Protein AF-A0A9W8M8Z6-F1 (afdb_monomer)

Structure (mmCIF, N/CA/C/O backbone):
data_AF-A0A9W8M8Z6-F1
#
_entry.id   AF-A0A9W8M8Z6-F1
#
loop_
_atom_site.group_PDB
_atom_site.id
_atom_site.type_symbol
_atom_site.label_atom_id
_atom_site.label_alt_id
_atom_site.label_comp_id
_atom_site.label_asym_id
_atom_site.label_entity_id
_atom_site.label_seq_id
_atom_site.pdbx_PDB_ins_code
_atom_site.Cartn_x
_atom_site.Cartn_y
_atom_site.Cartn_z
_atom_site.occupancy
_atom_site.B_iso_or_equiv
_atom_site.auth_seq_id
_atom_site.auth_comp_id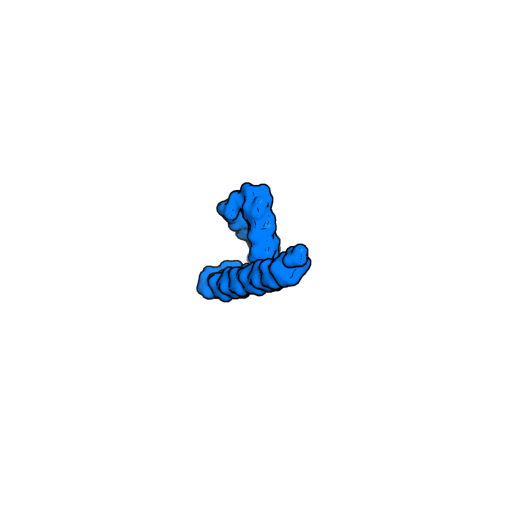
_atom_site.auth_asym_id
_atom_site.auth_atom_id
_atom_site.pdbx_PDB_model_num
ATOM 1 N N . MET A 1 1 ? 12.939 -24.547 -29.205 1.00 53.94 1 MET A N 1
ATOM 2 C CA . MET A 1 1 ? 13.232 -25.320 -27.979 1.00 53.94 1 MET A CA 1
ATOM 3 C C . MET A 1 1 ? 13.276 -24.312 -26.831 1.00 53.94 1 MET A C 1
ATOM 5 O O . MET A 1 1 ? 14.348 -24.034 -26.328 1.00 53.94 1 MET A O 1
ATOM 9 N N . ASP A 1 2 ? 12.128 -23.715 -26.464 1.00 56.28 2 ASP A N 1
ATOM 10 C CA . ASP A 1 2 ? 12.093 -22.421 -25.732 1.00 56.28 2 ASP A CA 1
ATOM 11 C C . ASP A 1 2 ? 11.099 -22.381 -24.549 1.00 56.28 2 ASP A C 1
ATOM 13 O O . ASP A 1 2 ? 10.897 -21.345 -23.926 1.00 56.28 2 ASP A O 1
ATOM 17 N N . ALA A 1 3 ? 10.463 -23.507 -24.202 1.00 61.09 3 ALA A N 1
ATOM 18 C CA . ALA A 1 3 ? 9.416 -23.538 -23.171 1.00 61.09 3 ALA A CA 1
ATOM 19 C C . ALA A 1 3 ? 9.951 -23.588 -21.722 1.00 61.09 3 ALA A C 1
ATOM 21 O O . ALA A 1 3 ? 9.246 -23.212 -20.790 1.00 61.09 3 ALA A O 1
ATOM 22 N N . TYR A 1 4 ? 11.194 -24.036 -21.509 1.00 56.31 4 TYR A N 1
ATOM 23 C CA . TYR A 1 4 ? 11.737 -24.279 -20.162 1.00 56.31 4 TYR A CA 1
ATOM 24 C C . TYR A 1 4 ? 12.359 -23.046 -19.487 1.00 56.31 4 TYR A C 1
ATOM 26 O O . TYR A 1 4 ? 12.555 -23.050 -18.270 1.00 56.31 4 TYR A O 1
ATOM 34 N N . THR A 1 5 ? 12.680 -21.996 -20.246 1.00 62.19 5 THR A N 1
ATOM 35 C CA . THR A 1 5 ? 13.191 -20.721 -19.712 1.00 62.19 5 THR A CA 1
ATOM 36 C C . THR A 1 5 ? 12.052 -19.883 -19.134 1.00 62.19 5 THR A C 1
ATOM 38 O O . THR A 1 5 ? 12.118 -19.493 -17.970 1.00 62.19 5 THR A O 1
ATOM 41 N N . SER A 1 6 ? 10.940 -19.757 -19.868 1.00 65.56 6 SER A N 1
ATOM 42 C CA . SER A 1 6 ? 9.764 -18.966 -19.469 1.00 65.56 6 SER A CA 1
ATOM 43 C C . SER A 1 6 ? 9.216 -19.333 -18.079 1.00 65.56 6 SER A C 1
ATOM 45 O O . SER A 1 6 ? 8.974 -18.452 -17.256 1.00 65.56 6 SER A O 1
ATOM 47 N N . THR A 1 7 ? 9.108 -20.625 -17.747 1.00 68.50 7 THR A N 1
ATOM 48 C CA . THR A 1 7 ? 8.584 -21.059 -16.437 1.00 68.50 7 THR A CA 1
ATOM 49 C C . THR A 1 7 ? 9.529 -20.738 -15.272 1.00 68.50 7 THR A C 1
ATOM 51 O O . THR A 1 7 ? 9.075 -20.519 -14.147 1.00 68.50 7 THR A O 1
ATOM 54 N N . ARG A 1 8 ? 10.850 -20.710 -15.506 1.00 70.19 8 ARG A N 1
ATOM 55 C CA . ARG A 1 8 ? 11.840 -20.366 -14.469 1.00 70.19 8 ARG A CA 1
ATOM 56 C C . ARG A 1 8 ? 11.849 -18.870 -14.181 1.00 70.19 8 ARG A C 1
ATOM 58 O O . ARG A 1 8 ? 11.937 -18.500 -13.011 1.00 70.19 8 ARG A O 1
ATOM 65 N N . ASP A 1 9 ? 11.717 -18.044 -15.213 1.00 70.19 9 ASP A N 1
ATOM 66 C CA . ASP A 1 9 ? 11.644 -16.590 -15.065 1.00 70.19 9 ASP A CA 1
ATOM 67 C C . ASP A 1 9 ? 10.364 -16.165 -14.337 1.00 70.19 9 ASP A C 1
ATOM 69 O O . ASP A 1 9 ? 10.445 -15.426 -13.357 1.00 70.19 9 ASP A O 1
ATOM 73 N N . SER A 1 10 ? 9.202 -16.736 -14.684 1.00 69.69 10 SER A N 1
ATOM 74 C CA . SER A 1 10 ? 7.956 -16.470 -13.947 1.00 69.69 10 SER A CA 1
ATOM 75 C C . SER A 1 10 ? 8.059 -16.847 -12.466 1.00 69.69 10 SER A C 1
ATOM 77 O O . SER A 1 10 ? 7.600 -16.101 -11.604 1.00 69.69 10 SER A O 1
ATOM 79 N N . ARG A 1 11 ? 8.705 -17.978 -12.142 1.00 69.44 11 ARG A N 1
ATOM 80 C CA . ARG A 1 11 ? 8.870 -18.422 -10.749 1.00 69.44 11 ARG A CA 1
ATOM 81 C C . ARG A 1 11 ? 9.789 -17.496 -9.950 1.00 69.44 11 ARG A C 1
ATOM 83 O O . ARG A 1 11 ? 9.483 -17.184 -8.801 1.00 69.44 11 ARG A O 1
ATOM 90 N N . ARG A 1 12 ? 10.886 -17.033 -10.556 1.00 72.44 12 ARG A N 1
ATOM 91 C CA . ARG A 1 12 ? 11.797 -16.057 -9.939 1.00 72.44 12 ARG A CA 1
ATOM 92 C C . ARG A 1 12 ? 11.108 -14.722 -9.699 1.00 72.44 12 ARG A C 1
ATOM 94 O O . ARG A 1 12 ? 11.251 -14.169 -8.617 1.00 72.44 12 ARG A O 1
ATOM 101 N N . GLN A 1 13 ? 10.310 -14.259 -10.655 1.00 73.62 13 GLN A N 1
ATOM 102 C CA . GLN A 1 13 ? 9.582 -13.005 -10.516 1.00 73.62 13 GLN A CA 1
ATOM 103 C C . GLN A 1 13 ? 8.546 -13.067 -9.387 1.00 73.62 13 GLN A C 1
ATOM 105 O O . GLN A 1 13 ? 8.518 -12.183 -8.539 1.00 73.62 13 GLN A O 1
ATOM 110 N N . THR A 1 14 ? 7.787 -14.165 -9.277 1.00 70.06 14 THR A N 1
ATOM 111 C CA . THR A 1 14 ? 6.851 -14.346 -8.152 1.00 70.06 14 THR A CA 1
ATOM 112 C C . THR A 1 14 ? 7.537 -14.409 -6.783 1.00 70.06 14 THR A C 1
ATOM 114 O O . THR A 1 14 ? 6.955 -13.961 -5.801 1.00 70.06 14 THR A O 1
ATOM 117 N N . GLN A 1 15 ? 8.762 -14.947 -6.709 1.00 72.88 15 GLN A N 1
ATOM 118 C CA . GLN A 1 15 ? 9.554 -14.986 -5.472 1.00 72.88 15 GLN A CA 1
ATOM 119 C C . GLN A 1 15 ? 10.110 -13.601 -5.114 1.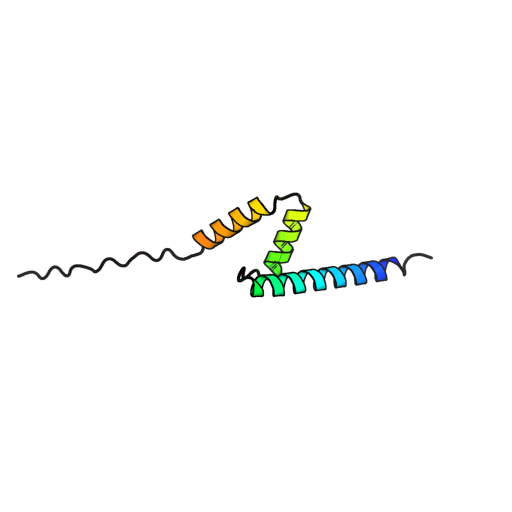00 72.88 15 GLN A C 1
ATOM 121 O O . GLN A 1 15 ? 10.038 -13.183 -3.965 1.00 72.88 15 GLN A O 1
ATOM 126 N N . GLN A 1 16 ? 10.595 -12.847 -6.099 1.00 74.12 16 GLN A N 1
ATOM 127 C CA . GLN A 1 16 ? 11.062 -11.477 -5.876 1.00 74.12 16 GLN A CA 1
ATOM 128 C C . GLN A 1 16 ? 9.927 -10.547 -5.425 1.00 74.12 16 GLN A C 1
ATOM 130 O O . GLN A 1 16 ? 10.120 -9.739 -4.517 1.00 74.12 16 GLN A O 1
ATOM 135 N N . ASP A 1 17 ? 8.731 -10.693 -6.001 1.00 74.06 17 ASP A N 1
ATOM 136 C CA . ASP A 1 17 ? 7.553 -9.915 -5.604 1.00 74.06 17 ASP A CA 1
ATOM 137 C C . ASP A 1 17 ? 7.095 -10.249 -4.173 1.00 74.06 17 ASP A C 1
ATOM 139 O O . ASP A 1 17 ? 6.674 -9.351 -3.430 1.00 74.06 17 ASP A O 1
ATOM 143 N N . SER A 1 18 ? 7.193 -11.520 -3.750 1.00 77.31 18 SER A N 1
ATOM 144 C CA . SER A 1 18 ? 6.894 -11.895 -2.363 1.00 77.31 18 SER A CA 1
ATOM 145 C C . SER A 1 18 ? 7.899 -11.292 -1.389 1.00 77.31 18 SER A C 1
ATOM 147 O O . SER A 1 18 ? 7.475 -10.670 -0.416 1.00 77.31 18 SER A O 1
ATOM 149 N N . ASP A 1 19 ? 9.194 -11.382 -1.701 1.00 87.50 19 ASP A N 1
ATOM 150 C CA . ASP A 1 19 ? 10.271 -10.876 -0.847 1.00 87.50 19 ASP A CA 1
ATOM 151 C C . ASP A 1 19 ? 10.179 -9.353 -0.679 1.00 87.50 19 ASP A C 1
ATOM 153 O O . ASP A 1 19 ? 10.247 -8.841 0.438 1.00 87.50 19 ASP A O 1
ATOM 157 N N . ALA A 1 20 ? 9.931 -8.616 -1.767 1.00 89.62 20 ALA A N 1
ATOM 158 C CA . ALA A 1 20 ? 9.747 -7.167 -1.717 1.00 89.62 20 ALA A CA 1
ATOM 159 C C . ALA A 1 20 ? 8.545 -6.769 -0.847 1.00 89.62 20 ALA A C 1
ATOM 161 O O . ALA A 1 20 ? 8.630 -5.836 -0.048 1.00 89.62 20 ALA A O 1
ATOM 162 N N . THR A 1 21 ? 7.427 -7.490 -0.966 1.00 92.25 21 THR A N 1
ATOM 163 C CA . THR A 1 21 ? 6.227 -7.201 -0.170 1.00 92.25 21 THR A CA 1
ATOM 164 C C . THR A 1 21 ? 6.451 -7.509 1.313 1.00 92.25 21 THR A C 1
ATOM 166 O O . THR A 1 21 ? 5.965 -6.772 2.170 1.00 92.25 21 THR A O 1
ATOM 169 N N . ASP A 1 22 ? 7.195 -8.569 1.631 1.00 92.00 22 ASP A N 1
ATOM 170 C CA . ASP A 1 22 ? 7.506 -8.943 3.013 1.00 92.00 22 ASP A CA 1
ATOM 171 C C . ASP A 1 22 ? 8.474 -7.950 3.672 1.00 92.00 22 ASP A C 1
ATOM 173 O O . ASP A 1 22 ? 8.239 -7.542 4.811 1.00 92.00 22 ASP A O 1
ATOM 177 N N . ILE A 1 23 ? 9.482 -7.466 2.938 1.00 94.00 23 ILE A N 1
ATOM 178 C CA . ILE A 1 23 ? 10.369 -6.382 3.392 1.00 94.00 23 ILE A CA 1
ATOM 179 C C . ILE A 1 23 ? 9.560 -5.109 3.667 1.00 94.00 23 ILE A C 1
ATOM 181 O O . ILE A 1 23 ? 9.678 -4.514 4.736 1.00 94.00 23 ILE A O 1
ATOM 185 N N . LEU A 1 24 ? 8.692 -4.703 2.735 1.00 93.69 24 LEU A N 1
ATOM 186 C CA . LEU A 1 24 ? 7.836 -3.526 2.917 1.00 93.69 24 LEU A CA 1
ATOM 187 C C . LEU A 1 24 ? 6.875 -3.687 4.104 1.00 93.69 24 LEU A C 1
ATOM 189 O O . LEU A 1 24 ? 6.594 -2.712 4.801 1.00 93.69 24 LEU A O 1
ATOM 193 N N . GLY A 1 25 ? 6.392 -4.906 4.358 1.00 93.56 25 GLY A N 1
ATOM 194 C CA . GLY A 1 25 ? 5.588 -5.234 5.533 1.00 93.56 25 GLY A CA 1
ATOM 195 C C . GLY A 1 25 ? 6.347 -5.012 6.839 1.00 93.56 25 GLY A C 1
ATOM 196 O O . GLY A 1 25 ? 5.824 -4.356 7.739 1.00 93.56 25 GLY A O 1
ATOM 197 N N . GLN A 1 26 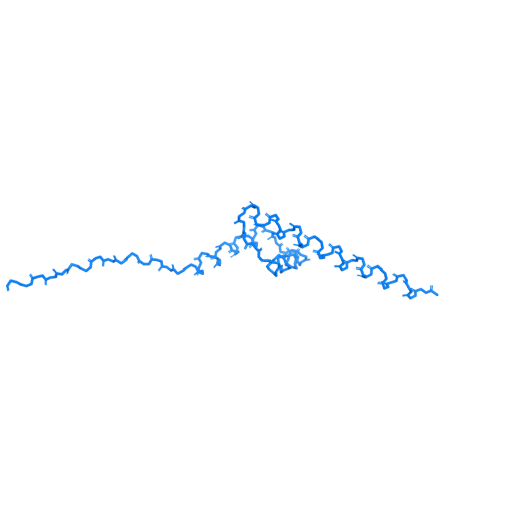? 7.589 -5.495 6.926 1.00 93.50 26 GLN A N 1
ATOM 198 C CA . GLN A 1 26 ? 8.456 -5.294 8.094 1.00 93.50 26 GLN A CA 1
ATOM 199 C C . GLN A 1 26 ? 8.748 -3.807 8.320 1.00 93.50 26 GLN A C 1
ATOM 201 O O . GLN A 1 26 ? 8.474 -3.289 9.403 1.00 93.50 26 GLN A O 1
ATOM 206 N N . LEU A 1 27 ? 9.168 -3.088 7.274 1.00 92.50 27 LEU A N 1
ATOM 207 C CA . LEU A 1 27 ? 9.419 -1.645 7.341 1.00 92.50 27 LEU A CA 1
ATOM 208 C C . LEU A 1 27 ? 8.178 -0.869 7.789 1.00 92.50 27 LEU A C 1
ATOM 210 O O . LEU A 1 27 ? 8.271 0.047 8.603 1.00 92.50 27 LEU A O 1
ATOM 214 N N . SER A 1 28 ? 6.995 -1.249 7.296 1.00 93.56 28 SER A N 1
ATOM 215 C CA . SER A 1 28 ? 5.748 -0.604 7.702 1.00 93.56 28 SER A CA 1
ATOM 216 C C . SER A 1 28 ? 5.444 -0.775 9.191 1.00 93.56 28 SER A C 1
ATOM 218 O O . SER A 1 28 ? 4.772 0.095 9.755 1.00 93.56 28 SER A O 1
ATOM 220 N N . MET A 1 29 ? 5.856 -1.882 9.810 1.00 91.25 29 MET A N 1
ATOM 221 C CA . MET A 1 29 ? 5.716 -2.075 11.253 1.00 91.25 29 MET A CA 1
ATOM 222 C C . MET A 1 29 ? 6.741 -1.232 12.012 1.00 91.25 29 MET A C 1
ATOM 224 O O . MET A 1 29 ? 6.368 -0.545 12.959 1.00 91.25 29 MET A O 1
ATOM 228 N N . GLU A 1 30 ? 7.998 -1.227 11.563 1.00 92.50 30 GLU A N 1
ATOM 229 C CA . GLU A 1 30 ? 9.094 -0.483 12.200 1.00 92.50 30 GLU A CA 1
ATOM 230 C C . GLU A 1 30 ? 8.822 1.024 12.276 1.00 92.50 30 GLU A C 1
ATOM 232 O O . GLU A 1 30 ? 9.073 1.647 13.305 1.00 92.50 30 GLU A O 1
ATOM 237 N N . ILE A 1 31 ? 8.245 1.611 11.222 1.00 91.00 31 ILE A N 1
ATOM 238 C CA . ILE A 1 31 ? 7.911 3.046 11.188 1.00 91.00 31 ILE A CA 1
ATOM 239 C C . ILE A 1 31 ? 6.542 3.373 11.809 1.00 91.00 31 ILE A C 1
ATOM 241 O O . ILE A 1 31 ? 6.092 4.516 11.742 1.00 91.00 31 ILE A O 1
ATOM 245 N N . GLY A 1 32 ? 5.831 2.378 12.351 1.00 87.94 32 GLY A N 1
ATOM 246 C CA . GLY A 1 32 ? 4.502 2.563 12.940 1.00 87.94 32 GLY A CA 1
ATOM 247 C C . GLY A 1 32 ? 3.388 2.880 11.933 1.00 87.94 32 GLY A C 1
ATO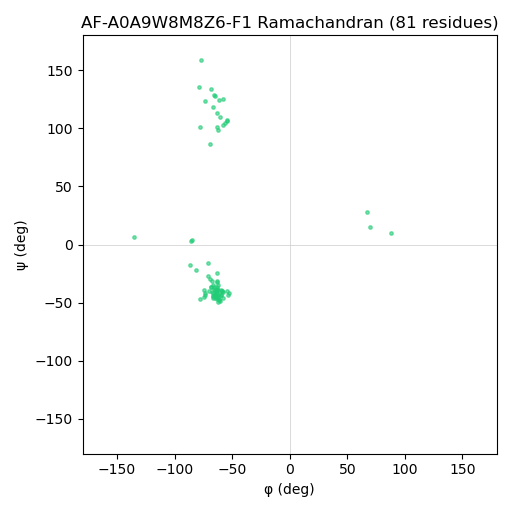M 248 O O . GLY A 1 32 ? 2.301 3.299 12.326 1.00 87.94 32 GLY A O 1
ATOM 249 N N . ALA A 1 33 ? 3.613 2.671 10.630 1.00 86.31 33 ALA A N 1
ATOM 250 C CA . ALA A 1 33 ? 2.587 2.885 9.606 1.00 86.31 33 ALA A CA 1
ATOM 251 C C . ALA A 1 33 ? 1.476 1.824 9.666 1.00 86.31 33 ALA A C 1
ATOM 253 O O . ALA A 1 33 ? 0.335 2.111 9.287 1.00 86.31 33 ALA A O 1
ATOM 254 N N . GLY A 1 34 ? 1.779 0.618 10.159 1.00 87.75 34 GLY A N 1
ATOM 255 C CA . GLY A 1 34 ? 0.766 -0.395 10.459 1.00 87.75 34 GLY A CA 1
ATOM 256 C C . GLY A 1 34 ? 0.039 -0.949 9.226 1.00 87.75 34 GLY A C 1
ATOM 257 O O . GLY A 1 34 ? -1.134 -1.299 9.328 1.00 87.75 34 GLY A O 1
ATOM 258 N N . LEU A 1 35 ? 0.672 -0.960 8.048 1.00 90.62 35 LEU A N 1
ATOM 259 C CA . LEU A 1 35 ? 0.064 -1.471 6.820 1.00 90.62 35 LEU A CA 1
ATOM 260 C C . LEU A 1 35 ? 0.113 -2.998 6.784 1.00 90.62 35 LEU A C 1
ATOM 262 O O . LEU A 1 35 ? 1.141 -3.616 7.055 1.00 90.62 35 LEU A O 1
ATOM 266 N N . THR A 1 36 ? -1.001 -3.612 6.397 1.00 91.56 36 THR A N 1
ATOM 267 C CA . THR A 1 36 ? -1.058 -5.052 6.142 1.00 91.56 36 THR A CA 1
ATOM 268 C C . THR A 1 36 ? -0.432 -5.392 4.788 1.00 91.56 36 THR A C 1
ATOM 270 O O . THR A 1 36 ? -0.405 -4.571 3.869 1.00 91.56 36 THR A O 1
ATOM 273 N N . LYS A 1 37 ? -0.015 -6.652 4.606 1.00 90.44 37 LYS A N 1
ATOM 274 C CA . LYS A 1 37 ? 0.499 -7.150 3.317 1.00 90.44 37 LYS A CA 1
ATOM 275 C C . LYS A 1 37 ? -0.464 -6.870 2.154 1.00 90.44 37 LYS A C 1
ATOM 277 O O . LYS A 1 37 ? -0.038 -6.436 1.088 1.00 90.44 37 LYS A O 1
ATOM 282 N N . SER A 1 38 ? -1.771 -7.054 2.365 1.00 91.75 38 SER A N 1
ATOM 283 C CA . SER A 1 38 ? -2.793 -6.776 1.347 1.00 91.75 38 SER A CA 1
ATOM 284 C C . SER A 1 38 ? -2.902 -5.288 0.998 1.00 91.75 38 SER A C 1
ATOM 286 O O . SER A 1 38 ? -3.045 -4.952 -0.177 1.00 91.75 38 SER A O 1
ATOM 288 N N . GLN A 1 39 ? -2.778 -4.393 1.983 1.00 93.38 39 GLN A N 1
ATOM 289 C CA . GLN A 1 39 ? -2.765 -2.945 1.754 1.00 93.38 39 GLN A CA 1
ATOM 290 C C . GLN A 1 39 ? -1.535 -2.512 0.948 1.00 93.38 39 GLN A C 1
ATOM 292 O O . GLN A 1 39 ? -1.660 -1.691 0.042 1.00 93.38 39 GLN A O 1
ATOM 297 N N . ILE A 1 40 ? -0.367 -3.103 1.218 1.00 94.31 40 ILE A N 1
ATOM 298 C CA . ILE A 1 40 ? 0.874 -2.825 0.481 1.00 94.31 40 ILE A CA 1
ATOM 299 C C . ILE A 1 40 ? 0.745 -3.265 -0.983 1.00 94.31 40 ILE A C 1
ATOM 301 O O . ILE A 1 40 ? 1.048 -2.492 -1.891 1.00 94.31 40 ILE A O 1
ATOM 305 N N . VAL A 1 41 ? 0.220 -4.470 -1.236 1.00 94.38 41 VAL A N 1
ATOM 306 C CA . VAL A 1 41 ? -0.031 -4.968 -2.603 1.00 94.38 41 VAL A CA 1
ATOM 307 C C . VAL A 1 41 ? -0.999 -4.060 -3.363 1.00 94.38 41 VAL A C 1
ATOM 309 O O . VAL A 1 41 ? -0.741 -3.725 -4.523 1.00 94.38 41 VAL A O 1
ATOM 312 N N . ALA A 1 42 ? -2.082 -3.622 -2.716 1.00 93.88 42 ALA A N 1
ATOM 313 C CA . ALA A 1 42 ? -3.044 -2.704 -3.315 1.00 93.88 42 ALA A CA 1
ATOM 314 C C . ALA A 1 42 ? -2.410 -1.339 -3.635 1.00 93.88 42 ALA A C 1
ATOM 316 O O . ALA A 1 42 ? -2.560 -0.838 -4.749 1.00 93.88 42 ALA A O 1
ATOM 317 N N . ALA A 1 43 ? -1.637 -0.770 -2.706 1.00 93.75 43 ALA A N 1
ATOM 318 C CA . ALA A 1 43 ? -0.931 0.491 -2.913 1.00 93.75 43 ALA A CA 1
ATOM 319 C C . ALA A 1 43 ? 0.054 0.413 -4.090 1.00 93.75 43 ALA A C 1
ATOM 321 O O . ALA A 1 43 ? 0.075 1.302 -4.940 1.00 93.75 43 ALA A O 1
ATOM 322 N N . MET A 1 44 ? 0.819 -0.679 -4.200 1.00 93.00 44 MET A N 1
ATOM 323 C CA . MET A 1 44 ? 1.715 -0.907 -5.338 1.00 93.00 44 MET A CA 1
ATOM 324 C C . MET A 1 44 ? 0.956 -1.028 -6.663 1.00 93.00 44 MET A C 1
ATOM 326 O O . MET A 1 44 ? 1.414 -0.505 -7.677 1.00 93.00 44 MET A O 1
ATOM 330 N N . ALA A 1 45 ? -0.205 -1.688 -6.676 1.00 94.06 45 ALA A N 1
ATO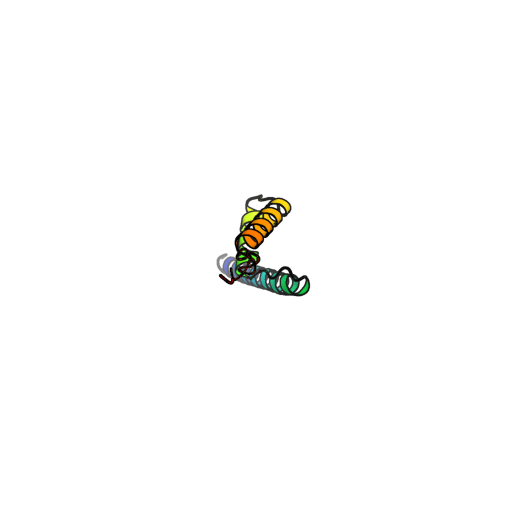M 331 C CA . ALA A 1 45 ? -1.037 -1.781 -7.873 1.00 94.06 45 ALA A CA 1
ATOM 332 C C . ALA A 1 45 ? -1.548 -0.405 -8.328 1.00 94.06 45 ALA A C 1
ATOM 334 O O . ALA A 1 45 ? -1.487 -0.106 -9.518 1.00 94.06 45 ALA A O 1
ATOM 335 N N . LEU A 1 46 ? -1.973 0.446 -7.392 1.00 95.00 46 LEU A N 1
ATOM 336 C CA . LEU A 1 46 ? -2.399 1.816 -7.683 1.00 95.00 46 LEU A CA 1
ATOM 337 C C . LEU A 1 46 ? -1.236 2.674 -8.199 1.00 95.00 46 LEU A C 1
ATOM 339 O O . LEU A 1 46 ? -1.379 3.368 -9.203 1.00 95.00 46 LEU A O 1
ATOM 343 N N . MET A 1 47 ? -0.055 2.575 -7.584 1.00 95.06 47 MET A N 1
ATOM 344 C CA . MET A 1 47 ? 1.135 3.291 -8.059 1.00 95.06 47 MET A CA 1
ATOM 345 C C . MET A 1 47 ? 1.557 2.843 -9.467 1.00 95.06 47 MET A C 1
ATOM 347 O O . MET A 1 47 ? 1.919 3.681 -10.289 1.00 95.06 47 MET A O 1
ATOM 351 N N . ARG A 1 48 ? 1.431 1.548 -9.802 1.00 94.25 48 ARG A N 1
ATOM 352 C CA . ARG A 1 48 ? 1.653 1.046 -11.174 1.00 94.25 48 ARG A CA 1
ATOM 353 C C . ARG A 1 48 ? 0.661 1.609 -12.197 1.00 94.25 48 ARG A C 1
ATOM 355 O O . ARG A 1 48 ? 0.991 1.666 -13.375 1.00 94.25 48 ARG A O 1
ATOM 362 N N . GLN A 1 49 ? -0.524 2.034 -11.761 1.00 96.25 49 GLN A N 1
ATOM 363 C CA . GLN A 1 49 ? -1.521 2.712 -12.600 1.00 96.25 49 GLN A CA 1
ATOM 364 C C . GLN A 1 49 ? -1.282 4.231 -12.703 1.00 96.25 49 GLN A C 1
ATOM 366 O O . GLN A 1 49 ? -2.079 4.933 -13.318 1.00 96.25 49 GLN A O 1
ATOM 371 N N . GLY A 1 50 ? -0.197 4.751 -12.119 1.00 95.75 50 GLY A N 1
ATOM 372 C CA . GLY A 1 50 ? 0.148 6.173 -12.154 1.00 95.75 50 GLY A CA 1
ATOM 373 C C . GLY A 1 50 ? -0.474 7.000 -11.029 1.00 95.75 50 GLY A C 1
ATOM 374 O O . GLY A 1 50 ? -0.390 8.228 -11.059 1.00 95.75 50 GLY A O 1
ATOM 375 N N . VAL A 1 51 ? -1.083 6.364 -10.022 1.00 96.44 51 VAL A N 1
ATOM 376 C CA . VAL A 1 51 ? -1.572 7.086 -8.842 1.00 96.44 51 VAL A CA 1
ATOM 377 C C . VAL A 1 51 ? -0.387 7.668 -8.075 1.00 96.44 51 VAL A C 1
ATOM 379 O O . VAL A 1 51 ? 0.564 6.964 -7.732 1.00 96.44 51 VAL A O 1
ATOM 382 N N . ASN A 1 52 ? -0.463 8.966 -7.781 1.00 95.69 52 ASN A N 1
ATOM 383 C CA . ASN A 1 52 ? 0.561 9.670 -7.020 1.00 95.69 52 ASN A CA 1
ATOM 384 C C . ASN A 1 52 ? 0.642 9.125 -5.572 1.00 95.69 52 ASN A C 1
ATOM 386 O O . ASN A 1 52 ? -0.380 9.125 -4.875 1.00 95.69 52 ASN A O 1
ATOM 390 N N . PRO A 1 53 ? 1.834 8.728 -5.078 1.00 93.88 53 PRO A N 1
ATOM 391 C CA . PRO A 1 53 ? 2.017 8.257 -3.706 1.00 93.88 53 PRO A CA 1
ATOM 392 C C . PRO A 1 53 ? 1.529 9.239 -2.632 1.00 93.88 53 PRO A C 1
ATOM 394 O O . PRO A 1 53 ? 0.919 8.813 -1.654 1.00 93.88 53 PRO A O 1
ATOM 397 N N . SER A 1 54 ? 1.744 10.550 -2.801 1.00 94.50 54 SER A N 1
ATOM 398 C CA . SER A 1 54 ? 1.326 11.542 -1.800 1.00 94.50 54 SER A CA 1
ATOM 399 C C . SER A 1 54 ? -0.196 11.661 -1.706 1.00 94.50 54 SER A C 1
ATOM 401 O O . SER A 1 54 ? -0.739 11.769 -0.607 1.00 94.50 54 SER A O 1
ATOM 403 N N . ALA A 1 55 ? -0.896 11.554 -2.838 1.00 94.06 55 ALA A N 1
ATOM 404 C CA . ALA A 1 55 ? -2.356 11.519 -2.873 1.00 94.06 55 ALA A CA 1
ATOM 405 C C . ALA A 1 55 ? -2.901 10.245 -2.207 1.00 94.06 55 ALA A C 1
ATOM 407 O O . ALA A 1 55 ? -3.853 10.309 -1.431 1.00 94.06 55 ALA A O 1
ATOM 408 N N . LEU A 1 56 ? -2.265 9.095 -2.452 1.00 93.31 56 LEU A N 1
ATOM 409 C CA . LEU A 1 56 ? -2.648 7.829 -1.827 1.00 93.31 56 LEU A CA 1
ATOM 410 C C . LEU A 1 56 ? -2.488 7.867 -0.299 1.00 93.31 56 LEU A C 1
ATOM 412 O O . LEU A 1 56 ? -3.347 7.364 0.428 1.00 93.31 56 LEU A O 1
ATOM 416 N N . VAL A 1 57 ? -1.419 8.500 0.192 1.00 92.12 57 VAL A N 1
ATOM 417 C CA . VAL A 1 57 ? -1.210 8.736 1.626 1.00 92.12 57 VAL A CA 1
ATOM 418 C C . VAL A 1 57 ? -2.324 9.610 2.201 1.00 92.12 57 VAL A C 1
ATOM 420 O O . VAL A 1 57 ? -2.909 9.227 3.212 1.00 92.12 57 VAL A O 1
ATOM 423 N N . ALA A 1 58 ? -2.660 10.727 1.549 1.00 93.38 58 A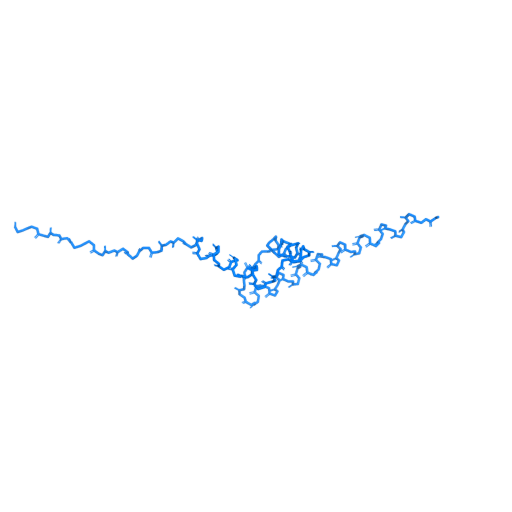LA A N 1
ATOM 424 C CA . ALA A 1 58 ? -3.720 11.626 2.010 1.00 93.38 58 ALA A CA 1
ATOM 425 C C . ALA A 1 58 ? -5.077 10.909 2.127 1.00 93.38 58 ALA A C 1
ATOM 427 O O . ALA A 1 58 ? -5.733 10.992 3.163 1.00 93.38 58 ALA A O 1
ATOM 428 N N . ILE A 1 59 ? -5.457 10.126 1.111 1.00 93.25 59 ILE A N 1
ATOM 429 C CA . ILE A 1 59 ? -6.699 9.336 1.124 1.00 93.25 59 ILE A CA 1
ATOM 430 C C . ILE A 1 59 ? -6.676 8.304 2.258 1.00 93.25 59 ILE A C 1
ATOM 432 O O . ILE A 1 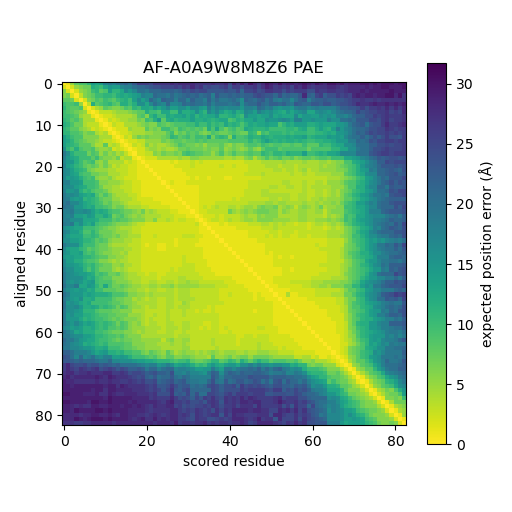59 ? -7.646 8.161 2.998 1.00 93.25 59 ILE A O 1
ATOM 436 N N . THR A 1 60 ? -5.559 7.594 2.431 1.00 90.38 60 THR A N 1
ATOM 437 C CA . THR A 1 60 ? -5.425 6.576 3.486 1.00 90.38 60 THR A CA 1
ATOM 438 C C . THR A 1 60 ? -5.534 7.188 4.884 1.00 90.38 60 THR A C 1
ATOM 440 O O . THR A 1 60 ? -6.124 6.583 5.778 1.00 90.38 60 THR A O 1
ATOM 443 N N . GLN A 1 61 ? -4.971 8.381 5.087 1.00 90.50 61 GLN A N 1
ATOM 444 C CA . GLN A 1 61 ? -5.060 9.106 6.353 1.00 90.50 61 GLN A CA 1
ATOM 445 C C . GLN A 1 61 ? -6.492 9.549 6.655 1.00 90.50 61 GLN A C 1
ATOM 447 O O . GLN A 1 61 ? -6.947 9.338 7.780 1.00 90.50 61 GLN A O 1
ATOM 452 N N . GLU A 1 62 ? -7.215 10.083 5.667 1.00 92.81 62 GLU A N 1
ATOM 453 C CA . GLU A 1 62 ? -8.613 10.485 5.857 1.00 92.81 62 GLU A CA 1
ATOM 454 C C . GLU A 1 62 ? -9.492 9.274 6.194 1.00 92.81 62 GLU A C 1
ATOM 456 O O . GLU A 1 62 ? -10.193 9.281 7.202 1.00 92.81 62 GLU A O 1
ATOM 461 N N . LEU A 1 63 ? -9.355 8.165 5.458 1.00 90.94 63 LEU A N 1
ATOM 462 C CA . LEU A 1 63 ? -10.106 6.935 5.743 1.00 90.94 63 LEU A CA 1
ATOM 463 C C . LEU A 1 63 ? -9.828 6.384 7.150 1.00 90.94 63 LEU A C 1
ATOM 465 O O . LEU A 1 63 ? -10.738 5.915 7.830 1.00 90.94 63 LEU A O 1
ATOM 469 N N . ARG A 1 64 ? -8.575 6.446 7.622 1.00 88.94 64 ARG A N 1
ATOM 470 C CA . ARG A 1 64 ? -8.223 6.041 8.996 1.00 88.94 64 ARG A CA 1
ATOM 471 C C . ARG A 1 64 ? -8.815 6.967 10.051 1.00 88.94 64 ARG A C 1
ATOM 473 O O . ARG A 1 64 ? -9.064 6.518 11.167 1.00 88.94 64 ARG A O 1
ATOM 480 N N . ARG A 1 65 ? -8.984 8.247 9.731 1.00 89.25 65 ARG A N 1
ATOM 481 C CA . ARG A 1 65 ? -9.595 9.237 10.615 1.00 89.25 65 ARG A CA 1
ATOM 482 C C . ARG A 1 65 ? -11.104 9.026 10.711 1.00 89.25 65 ARG A C 1
ATOM 484 O O . ARG A 1 65 ? -11.629 9.033 11.816 1.00 89.25 65 ARG A O 1
ATOM 491 N N . GLU A 1 66 ? -11.771 8.770 9.589 1.00 88.19 66 GLU A N 1
ATOM 492 C CA . GLU A 1 66 ? -13.207 8.462 9.536 1.00 88.19 66 GLU A CA 1
ATOM 493 C C . GLU A 1 66 ? -13.551 7.120 10.194 1.00 88.19 66 GLU A C 1
ATOM 495 O O . GLU A 1 66 ? -14.597 6.982 10.825 1.00 88.19 66 GLU A O 1
ATOM 500 N N . ALA A 1 67 ? -12.663 6.127 10.082 1.00 85.31 67 ALA A N 1
ATOM 501 C CA . ALA A 1 67 ? -12.850 4.819 10.702 1.00 85.31 67 ALA A CA 1
ATOM 502 C C . ALA A 1 67 ? -12.708 4.837 12.236 1.00 85.31 67 ALA A C 1
ATOM 504 O O . ALA A 1 67 ? -13.106 3.874 12.896 1.00 85.31 67 ALA A O 1
ATOM 505 N N . GLN A 1 68 ? -12.131 5.893 12.822 1.00 81.38 68 GLN A N 1
ATOM 506 C CA . GLN A 1 68 ? -12.074 6.027 14.275 1.00 81.38 68 GLN A CA 1
ATOM 507 C C . GLN A 1 68 ? -13.468 6.396 14.792 1.00 81.38 68 GLN A C 1
ATOM 509 O O . GLN A 1 68 ? -14.027 7.407 14.362 1.00 81.38 68 GLN A O 1
ATOM 514 N N . PRO A 1 69 ? -14.051 5.615 15.722 1.00 74.44 69 PRO A N 1
ATOM 515 C CA . PRO A 1 69 ? -15.324 5.981 16.316 1.00 74.44 69 PRO A CA 1
ATOM 516 C C . PRO A 1 69 ? -15.163 7.352 16.967 1.00 74.44 69 PRO A C 1
ATOM 518 O O . PRO A 1 69 ? -14.255 7.553 17.776 1.00 74.44 69 PRO A O 1
ATOM 521 N N . ALA A 1 70 ? -16.026 8.298 16.595 1.00 66.75 70 ALA A N 1
ATOM 522 C CA . ALA A 1 70 ? -16.056 9.611 17.213 1.00 66.75 70 ALA A CA 1
ATOM 523 C C . ALA A 1 70 ? -16.218 9.419 18.724 1.00 66.75 70 ALA A C 1
ATOM 525 O O . ALA A 1 70 ? -17.292 9.043 19.198 1.00 66.75 70 ALA A O 1
ATOM 526 N N . ILE A 1 71 ? -15.142 9.641 19.480 1.00 63.19 71 ILE A N 1
ATOM 527 C CA . ILE A 1 71 ? -15.183 9.671 20.937 1.00 63.19 71 ILE A CA 1
ATOM 528 C C . ILE A 1 71 ? -15.963 10.937 21.282 1.00 63.19 71 ILE A C 1
ATOM 530 O O . ILE A 1 71 ? -15.397 12.020 21.409 1.00 63.19 71 ILE A O 1
ATOM 534 N N . GLN A 1 72 ? -17.291 10.832 21.324 1.00 66.38 72 GLN A N 1
ATOM 535 C CA . GLN A 1 72 ? -18.135 11.923 21.780 1.00 66.38 72 GLN A CA 1
ATOM 536 C C . GLN A 1 72 ? -17.827 12.110 23.267 1.00 66.38 72 GLN A C 1
ATOM 538 O O . GLN A 1 72 ? -18.019 11.162 24.035 1.00 66.38 72 GLN A O 1
ATOM 543 N N . PRO A 1 73 ? -17.328 13.281 23.701 1.00 61.31 73 PRO A N 1
ATOM 544 C CA . PRO A 1 73 ? -17.158 13.543 25.117 1.00 61.31 73 PRO A CA 1
ATOM 545 C C . PRO A 1 73 ? -18.537 13.447 25.770 1.00 61.31 73 PRO A C 1
ATOM 547 O O . PRO A 1 73 ? -19.415 14.275 25.524 1.00 61.31 73 PRO A O 1
ATOM 550 N N . GLN A 1 74 ? -18.737 12.396 26.566 1.00 58.25 74 GLN A N 1
ATOM 551 C CA . GLN A 1 74 ? -19.916 12.227 27.403 1.00 58.25 74 GLN A CA 1
ATOM 552 C C . GLN A 1 74 ? -20.022 13.450 28.309 1.00 58.25 74 GLN A C 1
ATOM 554 O O . GLN A 1 74 ? -19.258 13.615 29.259 1.00 58.25 74 GLN A O 1
ATOM 559 N N . GLN A 1 75 ? -20.957 14.338 27.975 1.00 64.12 75 GLN A N 1
ATOM 560 C CA . GLN A 1 75 ? -21.308 15.458 28.828 1.00 64.12 75 GLN A CA 1
ATOM 561 C C . GLN A 1 75 ? -21.832 14.885 30.152 1.00 64.12 75 GLN A C 1
ATOM 563 O O . GLN A 1 75 ? -22.756 14.064 30.128 1.00 64.12 75 GLN A O 1
ATOM 568 N N . PRO A 1 76 ? -21.261 15.265 31.309 1.00 61.97 76 PRO A N 1
ATOM 569 C CA . PRO A 1 76 ? -21.761 14.803 32.592 1.00 61.97 76 PRO A CA 1
ATOM 570 C C . PRO A 1 76 ? -23.187 15.326 32.770 1.00 61.97 76 PRO A C 1
ATOM 572 O O . PRO A 1 76 ? -23.412 16.531 32.878 1.00 61.97 76 PRO A O 1
ATOM 575 N N . GLN A 1 77 ? -24.154 14.405 32.778 1.00 58.62 77 GLN A N 1
ATOM 576 C CA . GLN A 1 77 ? -25.549 14.701 33.080 1.00 58.62 77 GLN A CA 1
ATOM 577 C C . GLN A 1 77 ? -25.614 15.414 34.432 1.00 58.62 77 GLN A C 1
ATOM 579 O O . GLN A 1 77 ? -25.410 14.810 35.487 1.00 58.62 77 GLN A O 1
ATOM 584 N N . SER A 1 78 ? -25.898 16.714 34.399 1.00 60.00 78 SER A N 1
ATOM 585 C CA . SER A 1 78 ? -26.257 17.472 35.587 1.00 60.00 78 SER A CA 1
ATOM 586 C C . SER A 1 78 ? -27.561 16.878 36.116 1.00 60.00 78 SER A C 1
ATOM 588 O O . SER A 1 78 ? -28.632 17.107 35.558 1.00 60.00 78 SER A O 1
ATOM 590 N N . ARG A 1 79 ? -27.464 16.043 37.159 1.00 56.50 79 ARG A N 1
ATOM 591 C CA . ARG A 1 79 ? -28.622 15.574 37.927 1.00 56.50 79 ARG A CA 1
ATOM 592 C C . ARG A 1 79 ? -29.326 16.814 38.466 1.00 56.50 79 ARG A C 1
ATOM 594 O O . ARG A 1 79 ? -28.871 17.409 39.438 1.00 56.50 79 ARG A O 1
ATOM 601 N N . TYR A 1 80 ? -30.429 17.196 37.833 1.00 56.50 80 TYR A N 1
ATOM 602 C CA . TYR A 1 80 ? -31.391 18.113 38.421 1.00 56.50 80 TYR A CA 1
ATOM 603 C C . TYR A 1 80 ? -31.951 17.444 39.677 1.00 56.50 80 TYR A C 1
ATOM 605 O O . TYR A 1 80 ? -32.799 16.556 39.615 1.00 56.50 80 TYR A O 1
ATOM 613 N N . GLN A 1 81 ? -31.399 17.828 40.824 1.00 60.34 81 GLN A N 1
ATOM 614 C CA . GLN A 1 81 ? -31.942 17.508 42.131 1.00 60.34 81 GLN A CA 1
ATOM 615 C C . GLN A 1 81 ? -33.112 18.468 42.367 1.00 60.34 81 GLN A C 1
ATOM 617 O O . GLN A 1 81 ? -32.908 19.648 42.648 1.00 60.34 81 GLN A O 1
ATOM 622 N N . TYR A 1 82 ? -34.337 17.979 42.169 1.00 50.41 82 TYR A N 1
ATOM 623 C CA . TYR A 1 82 ? -35.535 18.706 42.577 1.00 50.41 82 TYR A CA 1
ATOM 624 C C . TYR A 1 82 ? -35.596 18.759 44.107 1.00 50.41 82 TYR A C 1
ATOM 626 O O . TYR A 1 82 ? -35.309 17.768 44.781 1.00 50.41 82 TYR A O 1
ATOM 634 N N . LYS A 1 83 ? -35.891 19.967 44.594 1.00 59.31 83 LYS A N 1
ATOM 635 C CA . LYS A 1 83 ? -36.128 20.329 45.993 1.00 59.31 83 LYS A CA 1
ATOM 636 C C . LYS A 1 83 ? -37.309 19.580 46.595 1.00 59.31 83 LYS A C 1
ATOM 638 O O . LYS A 1 83 ? -38.270 19.325 45.837 1.00 59.31 83 LYS A O 1
#

Foldseek 3Di:
DPPVVVVVVVVVVVVVVVVVLVVVVVVCVVVVVPDDSVNSVVLVVCVVVVDDPVVVVVVVVVVVVVPPPPPDPPDPPPPPDDD

Radius of gyration: 23.54 Å; Cα contacts (8 Å, |Δi|>4): 20; chains: 1; bounding box: 49×46×74 Å

Mean predicted aligned error: 11.07 Å

pLDDT: mean 81.16, std 14.24, range [50.41, 96.44]

Nearest PDB structures (foldseek):
  9eoj-assembly1_D  TM=9.378E-01  e=7.743E-02  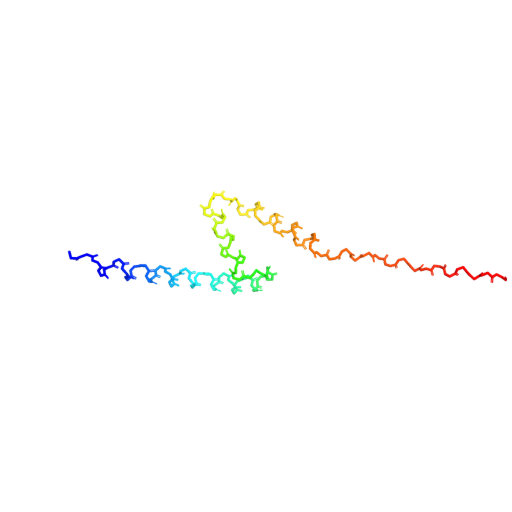Xenopus laevis
  9eoj-assembly1_B  TM=9.618E-01  e=1.756E-01  Xenopus laevis

Sequence (83 aa):
MDAYTSTRDSRRQTQQDSDATDILGQLSMEIGAGLTKSQIVAAMALMRQGVNPS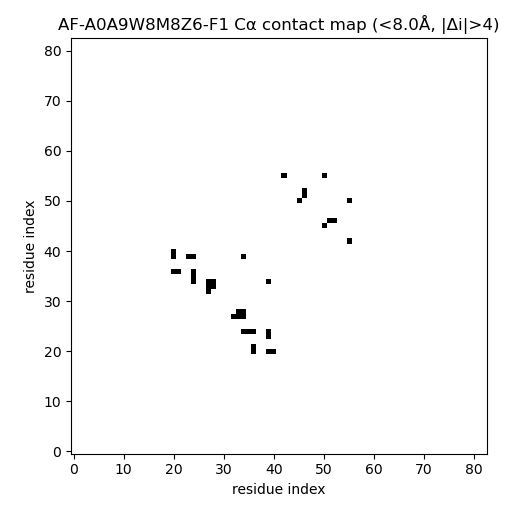ALVAITQELRREAQPAIQPQQPQSRYQYK

Organism: NCBI:txid417176

Secondary structure (DSSP, 8-state):
--HHHHHHHHHHHHHHHHHHHHHHHHHHHHTT----HHHHHHHHHHHHTT--HHHHHHHHHHHHHHTS---------------

InterPro domains:
  IPR022214 Mitotic-spindle organizing protein 1 [PF12554] (20-64)

Solvent-accessible surface area (backbone atoms only — not comparable to full-atom values): 5122 Å² total; per-residue (Å²): 144,71,72,75,58,58,61,53,53,54,54,51,50,56,50,52,55,49,52,53,47,51,52,51,33,53,51,25,51,76,73,67,68,67,52,49,63,68,55,52,54,50,52,52,54,42,43,75,74,68,48,55,68,69,59,53,50,52,53,53,52,50,54,56,57,68,68,45,77,80,80,69,79,79,74,80,79,76,78,81,77,80,130